Protein 4NAZ (pdb70)

Sequence (130 aa):
HHHLKSIINHIICCFSVRNLLNDSIHFYRRDDILLGKLLLLTGKKTAYFFELAGLWIIALNEEKDIPRRNEIHHFSYTHIAFTIDDDSEFKYWHQRLKDNNNVNILQSIYFTDPDGHKLELHTGTLENRLNYYKEAKPHMTFYK

Radius of gyration: 16.76 Å; Cα contacts (8 Å, |Δi|>4): 212; chains: 1; bounding box: 41×34×51 Å

Foldseek 3Di:
DDDDDDAAEEDEDQDVVQQCCCVCVLQVWAWDDDDPFWTWTQGLNHIYIYGHDNPPDLPDDDQPPDEEEDEDAPVCVVVSVVSCVVVVFAWPVKTWTARPRRNIYMYHHDDPVVVVVVCCVVVVPDDDDD

InterPro domains:
  IPR004360 Glyoxalase/fosfomycin resistance/dioxygenase domain [PF00903] (5-116)
  IPR022858 Metallothiol transferase FosB [MF_01512] (1-138)
  IPR022858 Metallothiol transferase FosB [NF003152] (1-139)
  IPR029068 Glyoxalase/Bleomycin resistance protein/Dihydroxybiphenyl dioxygenase [G3DSA:3.10.180.10] (1-135)
  IPR029068 Glyoxalase/Bleomycin resistance protein/Dihydroxybiphenyl dioxygenase [SSF54593] (1-129)
  IPR037523 Vicinal oxygen chelate (VOC), core domain [PS51819] (4-119)
  IPR051332 Fosfomycin Resistance Enzymes [PTHR36113] (4-119)

Organism: Staphylococcus aureus (strain N315) (NCBI:txid158879)

Nearest PDB structures (foldseek):
  4naz-assembly1_A  TM=1.008E+00  e=2.040E-29  Staphylococcus aureus subsp. aureus N315
  7n7g-assembly1_B  TM=9.510E-01  e=3.788E-19  Enterococcus faecium
  5f6q-assembly1_A  TM=9.337E-01  e=2.738E-19  Bacillus anthracis
  7n7g-assembly1_A  TM=9.486E-01  e=6.187E-18  Enterococcus faecium
  4jd1-assembly1_A  TM=8.876E-01  e=3.550E-19  Bacillus anthracis str. Ames

Solvent-accessible surface area: 9357 Å² total; per-residue (Å²): 234,175,172,199,91,119,103,82,31,64,19,33,0,18,61,15,114,72,0,19,88,5,1,85,58,8,15,107,10,131,48,109,82,77,37,99,99,42,0,69,0,87,15,82,68,19,91,4,6,0,61,18,74,151,121,25,56,166,139,95,153,74,45,39,215,90,107,35,52,27,114,20,99,110,96,73,61,166,105,29,68,87,66,0,125,96,62,136,20,80,53,126,92,25,5,99,0,13,4,62,17,20,19,77,4,10,8,34,34,19,77,133,122,80,87,80,79,120,51,108,151,50,94,81,181,99,99,66,196,160

B-factor: mean 16.98, std 10.65, range [7.13, 119.99]

CATH classification: 3.10.180.10

Structure (mmCIF, N/CA/C/O backbone):
data_4NAZ
#
_entry.id   4NAZ
#
_cell.length_a   62.616
_cell.length_b   62.808
_cell.length_c   45.053
_cell.angle_alpha   90.000
_cell.angle_beta   122.080
_cell.angle_gamma   90.000
#
_symmetry.space_group_name_H-M   'C 1 2 1'
#
loop_
_entity.id
_entity.type
_entity.pdbx_description
1 polymer 'Metallothiol transferase FosB'
2 non-polymer 'SULFATE ION'
3 non-polymer GLYCEROL
4 non-polymer 'ZINC ION'
5 water water
#
loop_
_atom_site.group_PDB
_atom_site.id
_atom_site.type_symbol
_atom_site.label_atom_id
_atom_site.label_alt_id
_atom_site.label_comp_id
_atom_site.label_asym_id
_atom_site.label_entity_id
_atom_site.label_seq_id
_atom_site.pdbx_PDB_ins_code
_atom_site.Cartn_x
_atom_site.Cartn_y
_atom_site.Cartn_z
_atom_site.occupancy
_atom_site.B_iso_or_equiv
_atom_site.auth_seq_id
_atom_site.auth_comp_id
_atom_site.auth_asym_id
_atom_site.auth_atom_id
_atom_site.pdbx_PDB_model_num
ATOM 1 N N A HIS A 1 6 ? 17.269 -1.168 -6.925 0.50 26.83 0 HIS A N 1
ATOM 2 N N B HIS A 1 6 ? 17.504 -1.101 -7.188 0.50 47.43 0 HIS A N 1
ATOM 3 C CA A HIS A 1 6 ? 17.043 -0.153 -5.808 0.50 23.62 0 HIS A CA 1
ATOM 4 C CA B HIS A 1 6 ? 17.148 -0.262 -5.967 0.50 35.71 0 HIS A CA 1
ATOM 5 C C A HIS A 1 6 ? 15.843 0.752 -5.897 0.50 29.56 0 HIS A C 1
ATOM 6 C C B HIS A 1 6 ? 15.969 0.654 -6.070 0.50 33.77 0 HIS A C 1
ATOM 7 O O A HIS A 1 6 ? 15.837 1.956 -5.578 0.50 34.51 0 HIS A O 1
ATOM 8 O O B HIS A 1 6 ? 16.131 1.856 -5.940 0.50 44.86 0 HIS A O 1
ATOM 21 N N . HIS A 1 7 ? 14.789 0.124 -6.163 1.00 19.94 1 HIS A N 1
ATOM 22 C CA . HIS A 1 7 ? 13.580 0.881 -6.221 1.00 15.39 1 HIS A CA 1
ATOM 23 C C . HIS A 1 7 ? 13.044 1.220 -4.870 1.00 15.06 1 HIS A C 1
ATOM 24 O O . HIS A 1 7 ? 13.284 0.508 -3.901 1.00 20.02 1 HIS A O 1
ATOM 31 N N . LEU A 1 8 ? 12.273 2.284 -4.782 1.00 12.83 2 LEU A N 1
ATOM 32 C CA . LEU A 1 8 ? 11.468 2.567 -3.625 1.00 13.30 2 LEU A CA 1
ATOM 33 C C . LEU A 1 8 ? 10.502 1.424 -3.405 1.00 13.61 2 LEU A C 1
ATOM 34 O O . LEU A 1 8 ? 9.891 0.898 -4.338 1.00 16.05 2 LEU A O 1
ATOM 39 N N . LYS A 1 9 ? 10.315 1.024 -2.127 1.00 13.64 3 LYS A N 1
ATOM 40 C CA . LYS A 1 9 ? 9.637 -0.256 -1.863 1.00 14.49 3 LYS A CA 1
ATOM 41 C C . LYS A 1 9 ? 8.102 -0.079 -1.797 1.00 15.42 3 LYS A C 1
ATOM 42 O O . LYS A 1 9 ? 7.345 -0.917 -2.263 1.00 17.71 3 LYS A O 1
ATOM 48 N N . SER A 1 10 ? 7.647 0.966 -1.101 1.00 12.54 4 SER A N 1
ATOM 49 C CA . SER A 1 10 ? 6.214 1.210 -0.822 1.00 13.09 4 SER A CA 1
ATOM 50 C C . SER A 1 10 ? 6.112 2.624 -0.311 1.00 11.11 4 SER A C 1
ATOM 51 O O . SER A 1 10 ? 7.092 3.238 0.096 1.00 11.48 4 SER A O 1
ATOM 54 N N A ILE A 1 11 ? 4.885 3.116 -0.268 0.50 11.53 5 ILE A N 1
ATOM 55 N N B ILE A 1 11 ? 4.884 3.120 -0.260 0.50 12.13 5 ILE A N 1
ATOM 56 C CA A ILE A 1 11 ? 4.613 4.318 0.506 0.50 11.27 5 ILE A CA 1
ATOM 57 C CA B ILE A 1 11 ? 4.647 4.308 0.556 0.50 12.61 5 ILE A CA 1
ATOM 58 C C A ILE A 1 11 ? 4.756 3.976 2.018 0.50 11.17 5 ILE A C 1
ATOM 59 C C B ILE A 1 11 ? 4.925 3.910 2.012 0.50 10.63 5 ILE A C 1
ATOM 60 O O A ILE A 1 11 ? 4.284 2.918 2.461 0.50 16.01 5 ILE A O 1
ATOM 61 O O B ILE A 1 11 ? 4.752 2.758 2.412 0.50 13.15 5 ILE A O 1
ATOM 70 N N . ASN A 1 12 ? 5.420 4.882 2.755 1.00 10.31 6 ASN A N 1
ATOM 71 C CA . ASN A 1 12 ? 5.770 4.664 4.191 1.00 11.37 6 ASN A CA 1
ATOM 72 C C . ASN A 1 12 ? 4.742 5.366 5.058 1.00 10.44 6 ASN A C 1
ATOM 73 O O . ASN A 1 12 ? 4.174 4.752 5.981 1.00 11.52 6 ASN A O 1
ATOM 78 N N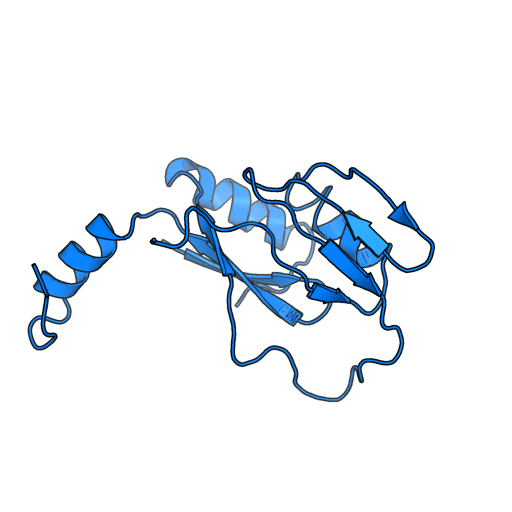 . HIS A 1 13 ? 4.494 6.659 4.852 1.00 10.10 7 HIS A N 1
ATOM 79 C CA . HIS A 1 13 ? 3.491 7.422 5.645 1.00 9.67 7 HIS A CA 1
ATOM 80 C C . HIS A 1 13 ? 3.240 8.713 4.946 1.00 9.37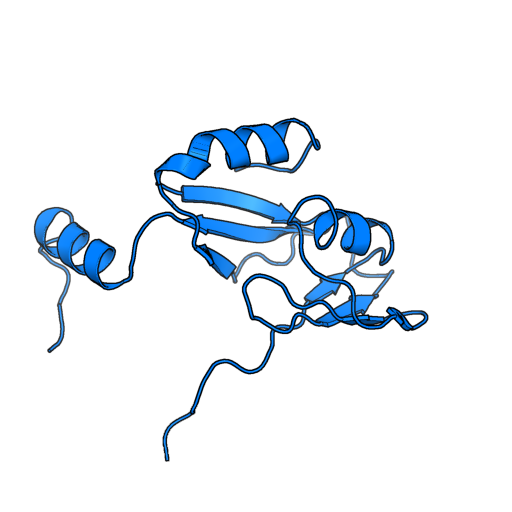 7 HIS A C 1
ATOM 81 O O . HIS A 1 13 ? 3.972 9.131 4.056 1.00 10.54 7 HIS A O 1
ATOM 88 N N A ILE A 1 14 ? 2.187 9.420 5.419 0.50 9.59 8 ILE A N 1
ATOM 89 N N B ILE A 1 14 ? 2.142 9.383 5.335 0.50 9.55 8 ILE A N 1
ATOM 90 C CA A ILE A 1 14 ? 1.808 10.762 4.962 0.50 9.48 8 ILE A CA 1
ATOM 91 C CA B ILE A 1 14 ? 1.940 10.769 4.954 0.50 10.98 8 ILE A CA 1
ATOM 92 C C A ILE A 1 14 ? 1.743 11.623 6.192 0.50 10.30 8 ILE A C 1
ATOM 93 C C B ILE A 1 14 ? 1.809 11.611 6.218 0.50 10.15 8 ILE A C 1
ATOM 94 O O A ILE A 1 14 ? 1.251 11.157 7.225 0.50 13.04 8 ILE A O 1
ATOM 95 O O B ILE A 1 14 ? 1.322 11.147 7.252 0.50 13.19 8 ILE A O 1
ATOM 104 N N . CYS A 1 15 ? 2.211 12.850 6.112 1.00 10.25 9 CYS A N 1
ATOM 105 C CA A CYS A 1 15 ? 2.030 13.783 7.193 0.50 8.87 9 CYS A CA 1
ATOM 106 C CA B CYS A 1 15 ? 2.151 13.884 7.212 0.50 9.99 9 CYS A CA 1
ATOM 107 C C . CYS A 1 15 ? 1.296 15.037 6.789 1.00 8.45 9 CYS A C 1
ATOM 108 O O . CYS A 1 15 ? 1.560 15.593 5.713 1.00 9.95 9 CYS A O 1
ATOM 113 N N . PHE A 1 16 ? 0.367 15.492 7.633 1.00 8.77 10 PHE A N 1
ATOM 114 C CA . PHE A 1 16 ? -0.389 16.692 7.401 1.00 8.18 10 PHE A CA 1
ATOM 115 C C . PHE A 1 16 ? -0.221 17.614 8.581 1.00 8.56 10 PHE A C 1
ATOM 116 O O . PHE A 1 16 ? -0.347 17.199 9.767 1.00 9.44 10 PHE A O 1
ATOM 124 N N . SER A 1 17 ? -0.123 18.934 8.317 1.00 8.54 11 SER A N 1
ATOM 125 C CA . SER A 1 17 ? -0.235 19.951 9.390 1.00 8.13 11 SER A CA 1
ATOM 126 C C . SER A 1 17 ? -1.718 20.295 9.593 1.00 7.65 11 SER A C 1
ATOM 127 O O . SER A 1 17 ? -2.434 20.467 8.608 1.00 9.40 11 SER A O 1
ATOM 130 N N . VAL A 1 18 ? -2.122 20.441 10.828 1.00 7.60 12 VAL A N 1
ATOM 131 C CA . VAL A 1 18 ? -3.538 20.696 11.150 1.00 8.18 12 VAL A CA 1
ATOM 132 C C . VAL A 1 18 ? -3.617 21.763 12.205 1.00 7.61 12 VAL A C 1
ATOM 133 O O . VAL A 1 18 ? -2.734 21.892 13.052 1.00 9.07 12 VAL A O 1
ATOM 137 N N . ARG A 1 19 ? -4.707 22.534 12.233 1.00 7.73 13 ARG A N 1
ATOM 138 C CA . ARG A 1 19 ? -4.828 23.639 13.200 1.00 7.66 13 ARG A CA 1
ATOM 139 C C . ARG A 1 19 ? -5.303 23.177 14.574 1.00 8.02 13 ARG A C 1
ATOM 140 O O . ARG A 1 19 ? -4.987 23.871 15.561 1.00 9.78 13 ARG A O 1
ATOM 148 N N . ASN A 1 20 ? -6.101 22.126 14.657 1.00 8.45 14 ASN A N 1
ATOM 149 C CA . ASN A 1 20 ? -6.736 21.706 15.922 1.00 8.99 14 ASN A CA 1
ATOM 150 C C . ASN A 1 20 ? -6.727 20.215 15.970 1.00 7.95 14 ASN A C 1
ATOM 151 O O . ASN A 1 20 ? -7.466 19.521 15.228 1.00 8.51 14 ASN A O 1
ATOM 156 N N A LEU A 1 21 ? -5.903 19.681 16.850 0.50 8.60 15 LEU A N 1
ATOM 157 N N B LEU A 1 21 ? -5.908 19.633 16.867 0.50 8.95 15 LEU A N 1
ATOM 158 C CA A LEU A 1 21 ? -5.727 18.256 16.885 0.50 8.88 15 LEU A CA 1
ATOM 159 C CA B LEU A 1 21 ? -5.787 18.129 16.898 0.50 8.93 15 LEU A CA 1
ATOM 160 C C A LEU A 1 21 ? -7.064 17.555 17.175 0.50 7.14 15 LEU A C 1
ATOM 161 C C B LEU A 1 21 ? -7.085 17.470 17.253 0.50 7.82 15 LEU A C 1
ATOM 162 O O A LEU A 1 21 ? -7.350 16.549 16.489 0.50 7.21 15 LEU A O 1
ATOM 163 O O B LEU A 1 21 ? -7.366 16.389 16.779 0.50 8.36 15 LEU A O 1
ATOM 172 N N . ASN A 1 22 ? -7.871 18.021 18.152 1.00 7.76 16 ASN A N 1
ATOM 173 C CA . ASN A 1 22 ? -9.101 17.306 18.518 1.00 7.94 16 ASN A CA 1
ATOM 174 C C . ASN A 1 22 ? -10.100 17.257 17.370 1.00 7.32 16 ASN A C 1
ATOM 175 O O . ASN A 1 22 ? -10.774 16.235 17.165 1.00 8.07 16 ASN A O 1
ATOM 180 N N . ASP A 1 23 ? -10.207 18.331 16.570 1.00 7.24 17 ASP A N 1
ATOM 181 C CA . ASP A 1 23 ? -11.097 18.292 15.430 1.00 7.87 17 ASP A CA 1
ATOM 182 C C . ASP A 1 23 ? -10.576 17.274 14.407 1.00 7.72 17 ASP A C 1
ATOM 183 O O . ASP A 1 23 ? -11.359 16.534 13.776 1.00 8.23 17 ASP A O 1
ATOM 188 N N . SER A 1 24 ? -9.256 17.210 14.221 1.00 7.13 18 SER A N 1
ATOM 189 C CA . SER A 1 24 ? -8.705 16.272 13.245 1.00 7.86 18 SER A CA 1
ATOM 190 C C . SER A 1 24 ? -8.791 14.834 13.735 1.00 7.49 18 SER A C 1
ATOM 191 O O . SER A 1 24 ? -9.043 13.939 12.916 1.00 7.92 18 SER A O 1
ATOM 194 N N . ILE A 1 25 ? -8.629 14.556 15.040 1.00 7.73 19 ILE A N 1
ATOM 195 C CA . ILE A 1 25 ? -8.823 13.220 15.531 1.00 8.07 19 ILE A CA 1
ATOM 196 C C . ILE A 1 25 ? -10.268 12.784 15.274 1.00 8.20 19 ILE A C 1
ATOM 197 O O . ILE A 1 25 ? -10.519 11.647 14.829 1.00 9.62 19 ILE A O 1
ATOM 202 N N . HIS A 1 26 ? -11.252 13.632 15.570 1.00 8.85 20 HIS A N 1
ATOM 203 C CA . HIS A 1 26 ? -12.615 13.223 15.250 1.00 9.76 20 HIS A CA 1
ATOM 204 C C . HIS A 1 26 ? -12.787 12.897 13.763 1.00 9.28 20 HIS A C 1
ATOM 205 O O . HIS A 1 26 ? -13.456 11.900 13.447 1.00 10.53 20 HIS A O 1
ATOM 212 N N . PHE A 1 27 ? -12.228 13.701 12.900 1.00 8.48 21 PHE A N 1
ATOM 213 C CA . PHE A 1 27 ? -12.356 13.437 11.457 1.00 9.40 21 PHE A CA 1
ATOM 214 C C . PHE A 1 27 ? -11.727 12.119 11.062 1.00 8.71 21 PHE A C 1
ATOM 215 O O . PHE A 1 27 ? -12.397 11.277 10.412 1.00 9.38 21 PHE A O 1
ATOM 223 N N . TYR A 1 28 ? -10.448 11.895 11.371 1.00 8.59 22 TYR A N 1
ATOM 224 C CA . TYR A 1 28 ? -9.752 10.716 10.883 1.00 9.37 22 TYR A CA 1
ATOM 225 C C . TYR A 1 28 ? -10.146 9.459 11.582 1.00 9.89 22 TYR A C 1
ATOM 226 O O . TYR A 1 28 ? -10.123 8.387 10.957 1.00 10.67 22 TYR A O 1
ATOM 235 N N A ARG A 1 29 ? -10.559 9.574 12.813 0.50 10.35 23 ARG A N 1
ATOM 236 N N B ARG A 1 29 ? -10.412 9.509 12.936 0.50 9.95 23 ARG A N 1
ATOM 237 C CA A ARG A 1 29 ? -10.773 8.376 13.492 0.50 10.59 23 ARG A CA 1
ATOM 238 C CA B ARG A 1 29 ? -10.906 8.359 13.805 0.50 9.19 23 ARG A CA 1
ATOM 239 C C A ARG A 1 29 ? -12.241 7.954 13.597 0.50 8.61 23 ARG A C 1
ATOM 240 C C B ARG A 1 29 ? -12.417 8.203 13.639 0.50 8.99 23 ARG A C 1
ATOM 241 O O A ARG A 1 29 ? -12.573 6.752 13.491 0.50 11.06 23 ARG A O 1
ATOM 242 O O B ARG A 1 29 ? -12.868 7.133 13.210 0.50 12.10 23 ARG A O 1
ATOM 257 N N A ASP A 1 30 ? -13.126 8.909 13.784 0.50 8.35 24 ASP A N 1
ATOM 258 N N B ASP A 1 30 ? -13.178 9.246 13.984 0.50 9.57 24 ASP A N 1
ATOM 259 C CA A ASP A 1 30 ? -14.539 8.550 13.799 0.50 7.85 24 ASP A CA 1
ATOM 260 C CA B ASP A 1 30 ? -14.677 9.035 14.072 0.50 8.95 24 ASP A CA 1
ATOM 261 C C A ASP A 1 30 ? -15.114 8.641 12.415 0.50 7.76 24 ASP A C 1
ATOM 262 C C B ASP A 1 30 ? -15.363 8.979 12.705 0.50 9.53 24 ASP A C 1
ATOM 263 O O A ASP A 1 30 ? -15.707 7.638 11.944 0.50 9.59 24 ASP A O 1
ATOM 264 O O B ASP A 1 30 ? -16.200 8.173 12.475 0.50 12.38 24 ASP A O 1
ATOM 273 N N . ILE A 1 31 ? -14.993 9.819 11.747 1.00 8.39 25 ILE A N 1
ATOM 274 C CA . ILE A 1 31 ? -15.671 9.901 10.476 1.00 8.34 25 ILE A CA 1
ATOM 275 C C . ILE A 1 31 ? -15.076 8.927 9.451 1.00 8.39 25 ILE A C 1
ATOM 276 O O . ILE A 1 31 ? -15.822 8.186 8.797 1.00 9.42 25 ILE A O 1
ATOM 281 N N . LEU A 1 32 ? -13.753 8.909 9.319 1.00 8.22 26 LEU A N 1
ATOM 282 C CA . LEU A 1 32 ? -13.092 8.037 8.341 1.00 8.80 26 LEU A CA 1
ATOM 283 C C . LEU A 1 32 ? -12.757 6.667 8.909 1.00 8.56 26 LEU A C 1
ATOM 284 O O . LEU A 1 32 ? -12.266 5.826 8.130 1.00 9.91 26 LEU A O 1
ATOM 289 N N . LEU A 1 33 ? -13.007 6.423 10.202 1.00 8.87 27 LEU A N 1
ATOM 290 C CA . LEU A 1 33 ? -12.874 5.080 10.793 1.00 9.62 27 LEU A CA 1
ATOM 291 C C . LEU A 1 33 ? -11.460 4.591 10.862 1.00 9.34 27 LEU A C 1
ATOM 292 O O . LEU A 1 33 ? -11.199 3.377 10.911 1.00 12.05 27 LEU A O 1
ATOM 297 N N . GLY A 1 34 ? -10.479 5.505 10.938 1.00 9.07 28 GLY A N 1
ATOM 298 C CA . GLY A 1 34 ? -9.102 5.138 11.164 1.00 9.79 28 GLY A CA 1
ATOM 299 C C . GLY A 1 34 ? -8.861 4.728 12.649 1.00 9.48 28 GLY A C 1
ATOM 300 O O . GLY A 1 34 ? -9.720 4.883 13.504 1.00 13.14 28 GLY A O 1
ATOM 301 N N . LYS A 1 35 ? -7.671 4.263 12.911 1.00 11.19 29 LYS A N 1
ATOM 302 C CA . LYS A 1 35 ? -7.291 3.810 14.285 1.00 14.49 29 LYS A CA 1
ATOM 303 C C . LYS A 1 35 ? -6.276 4.822 14.841 1.00 11.95 29 LYS A C 1
ATOM 304 O O . LYS A 1 35 ? -5.204 4.988 14.263 1.00 12.02 29 LYS A O 1
ATOM 310 N N . LEU A 1 36 ? -6.605 5.452 15.991 1.00 12.09 30 LEU A N 1
ATOM 311 C CA . LEU A 1 36 ? -5.664 6.304 16.708 1.00 10.65 30 LEU A CA 1
ATOM 312 C C . LEU A 1 36 ? -4.630 5.450 17.408 1.00 10.35 30 LEU A C 1
ATOM 313 O O . LEU A 1 36 ? -4.952 4.569 18.184 1.00 12.28 30 LEU A O 1
ATOM 318 N N . LEU A 1 37 ? -3.329 5.713 17.139 1.00 10.23 31 LEU A N 1
ATOM 319 C CA . LEU A 1 37 ? -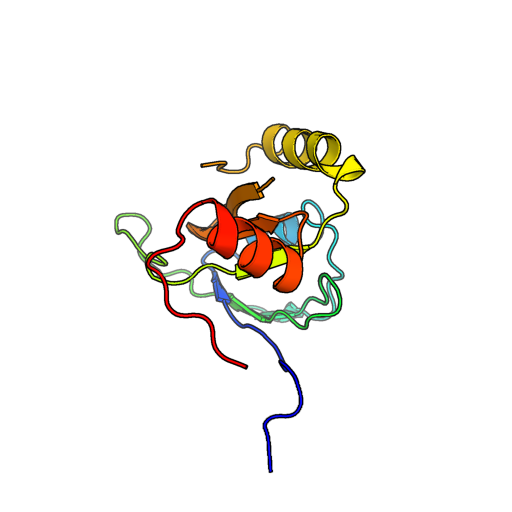2.235 4.961 17.734 1.00 10.30 31 LEU A CA 1
ATOM 320 C C . LEU A 1 37 ? -1.418 5.718 18.742 1.00 9.50 31 LEU A C 1
ATOM 321 O O . LEU A 1 37 ? -0.822 5.069 19.623 1.00 11.54 31 LEU A O 1
ATOM 326 N N A LEU A 1 38 ? -1.308 7.029 18.641 0.50 9.98 32 LEU A N 1
ATOM 327 N N B LEU A 1 38 ? -1.318 7.032 18.652 0.50 10.00 32 LEU A N 1
ATOM 328 C CA A LEU A 1 38 ? -0.477 7.806 19.534 0.50 9.81 32 LEU A CA 1
ATOM 329 C CA B LEU A 1 38 ? -0.432 7.822 19.472 0.50 10.12 32 LEU A CA 1
ATOM 330 C C A LEU A 1 38 ? -0.963 9.223 19.517 0.50 9.13 32 LEU A C 1
ATOM 331 C C B LEU A 1 38 ? -0.963 9.227 19.502 0.50 9.09 32 LEU A C 1
ATOM 332 O O A LEU A 1 38 ? -1.398 9.736 18.475 0.50 9.81 32 LEU A O 1
ATOM 333 O O B LEU A 1 38 ? -1.421 9.738 18.457 0.50 9.83 32 LEU A O 1
ATOM 342 N N . THR A 1 39 ? -0.810 9.886 20.663 1.00 9.27 33 THR A N 1
ATOM 343 C CA . THR A 1 39 ? -0.951 11.335 20.737 1.00 10.09 33 THR A CA 1
ATOM 344 C C . THR A 1 39 ? 0.172 11.920 21.568 1.00 10.83 33 THR A C 1
ATOM 345 O O . THR A 1 39 ? 0.684 11.282 22.511 1.00 11.93 33 THR A O 1
ATOM 349 N N . GLY A 1 40 ? 0.506 13.145 21.247 1.00 12.29 34 GLY A N 1
ATOM 350 C CA . GLY A 1 40 ? 1.264 14.044 22.095 1.00 14.25 34 GLY A CA 1
ATOM 351 C C . GLY A 1 40 ? 0.439 15.325 22.131 1.00 14.96 34 GLY A C 1
ATOM 352 O O . GLY A 1 40 ? -0.634 15.488 21.482 1.00 16.17 34 GLY A O 1
ATOM 353 N N . LYS A 1 41 ? 1.027 16.332 22.745 1.00 17.47 35 LYS A N 1
ATOM 354 C CA . LYS A 1 41 ? 0.421 17.654 22.784 1.00 20.67 35 LYS A CA 1
ATOM 355 C C . LYS A 1 41 ? 0.161 18.199 21.377 1.00 17.37 35 LYS A C 1
ATOM 356 O O . LYS A 1 41 ? -0.855 18.919 21.169 1.00 21.65 35 LYS A O 1
ATOM 358 N N . LYS A 1 42 ? 1.073 17.887 20.432 1.00 15.91 36 LYS A N 1
ATOM 359 C CA . LYS A 1 42 ? 0.970 18.513 19.082 1.00 15.36 36 LYS A CA 1
ATOM 360 C C . LYS A 1 42 ? 1.071 17.463 18.023 1.00 12.09 36 LYS A C 1
ATOM 361 O O . LYS A 1 42 ? 1.343 17.798 16.839 1.00 14.08 36 LYS A O 1
ATOM 367 N N . THR A 1 43 ? 0.827 16.201 18.328 1.00 11.21 37 THR A N 1
ATOM 368 C CA . THR A 1 43 ? 0.975 15.140 17.340 1.00 10.72 37 THR A CA 1
ATOM 369 C C . THR A 1 43 ? -0.101 14.111 17.502 1.00 10.23 37 THR A C 1
ATOM 370 O O . THR A 1 43 ? -0.519 13.796 18.654 1.00 10.83 37 THR A O 1
ATOM 374 N N . ALA A 1 44 ? -0.544 13.492 16.399 1.00 8.98 38 ALA A N 1
ATOM 375 C CA . ALA A 1 44 ? -1.355 12.276 16.503 1.00 9.49 38 ALA A CA 1
ATOM 376 C C . ALA A 1 44 ? -0.960 11.375 15.347 1.00 9.01 38 ALA A C 1
ATOM 377 O O . ALA A 1 44 ? -0.714 11.854 14.219 1.00 10.11 38 ALA A O 1
ATOM 379 N N . TYR A 1 45 ? -0.880 10.072 15.583 1.00 8.92 39 TYR A N 1
ATOM 380 C CA . TYR A 1 45 ? -0.662 9.047 14.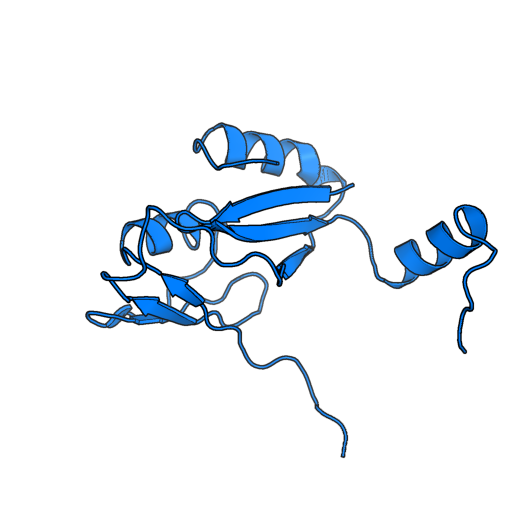523 1.00 8.62 39 TYR A CA 1
ATOM 381 C C . TYR A 1 45 ? -1.877 8.193 14.392 1.00 8.95 39 TYR A C 1
ATOM 382 O O . TYR A 1 45 ? -2.455 7.784 15.441 1.00 10.71 39 TYR A O 1
ATOM 391 N N A PHE A 1 46 ? -2.270 7.894 13.176 0.50 8.21 40 PHE A N 1
ATOM 392 N N B PHE A 1 46 ? -2.170 7.846 13.141 0.50 9.21 40 PHE A N 1
ATOM 393 C CA A PHE A 1 46 ? -3.327 6.961 12.888 0.50 8.75 40 PHE A CA 1
ATOM 394 C CA B PHE A 1 46 ? -3.257 6.962 12.761 0.50 9.30 40 PHE A CA 1
ATOM 395 C C A PHE A 1 46 ? -2.745 5.876 11.944 0.50 8.01 40 PHE A C 1
ATOM 396 C C B PHE A 1 46 ? -2.823 5.882 11.820 0.50 10.80 40 PHE A C 1
ATOM 397 O O A PHE A 1 46 ? -1.692 6.092 11.265 0.50 8.23 40 PHE A O 1
ATOM 398 O O B PHE A 1 46 ? -2.005 6.117 10.975 0.50 10.91 40 PHE A O 1
ATOM 413 N N . GLU A 1 47 ? -3.517 4.765 11.868 1.00 10.27 41 GLU A N 1
ATOM 414 C CA . GLU A 1 47 ? -3.474 3.845 10.743 1.00 11.66 41 GLU A CA 1
ATOM 415 C C . GLU A 1 47 ? -4.814 3.951 10.071 1.00 10.55 41 GLU A C 1
ATOM 416 O O . GLU A 1 47 ? -5.835 3.727 10.7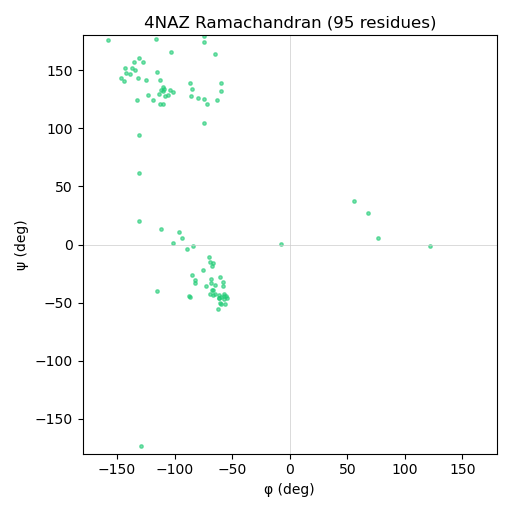10 1.00 13.37 41 GLU A O 1
ATOM 422 N N . LEU A 1 48 ? -4.821 4.334 8.778 1.00 10.45 42 LEU A N 1
ATOM 423 C CA . LEU A 1 48 ? -6.087 4.493 8.031 1.00 10.79 42 LEU A CA 1
ATOM 424 C C . LEU A 1 48 ? -5.868 3.785 6.730 1.00 10.19 42 LEU A C 1
ATOM 425 O O . LEU A 1 48 ? -4.936 4.085 6.018 1.00 10.85 42 LEU A O 1
ATOM 430 N N . ALA A 1 49 ? -6.738 2.817 6.391 1.00 12.29 43 ALA A N 1
ATOM 431 C CA . ALA A 1 49 ? -6.641 2.105 5.077 1.00 13.99 43 ALA A CA 1
ATOM 432 C C . ALA A 1 49 ? -5.255 1.494 4.938 1.00 12.86 43 ALA A C 1
ATOM 433 O O . ALA A 1 49 ? -4.760 1.435 3.809 1.00 15.72 43 ALA A O 1
ATOM 435 N N . GLY A 1 50 ? -4.680 0.984 6.035 1.00 13.22 44 GLY A N 1
ATOM 436 C CA . GLY A 1 50 ? -3.368 0.353 5.996 1.00 15.72 44 GLY A CA 1
ATOM 437 C C . GLY A 1 50 ? -2.209 1.334 5.906 1.00 15.14 44 GLY A C 1
ATOM 438 O O . GLY A 1 50 ? -1.075 0.856 5.794 1.00 20.54 44 GLY A O 1
ATOM 439 N N . LEU A 1 51 ? -2.451 2.633 5.981 1.00 12.03 45 LEU A N 1
ATOM 440 C CA . LEU A 1 51 ? -1.464 3.677 5.818 1.00 12.03 45 LEU A CA 1
ATOM 441 C C . LEU A 1 51 ? -1.223 4.411 7.152 1.00 10.67 45 LEU A C 1
ATOM 442 O O . LEU A 1 51 ? -2.196 4.866 7.793 1.00 11.19 45 LEU A O 1
ATOM 447 N N . TRP A 1 52 ? 0.027 4.613 7.526 1.00 10.14 46 TRP A N 1
ATOM 448 C CA . TRP A 1 52 ? 0.394 5.485 8.627 1.00 9.03 46 TRP A CA 1
ATOM 449 C C . TRP A 1 52 ? 0.179 6.958 8.212 1.00 8.39 46 TRP A C 1
ATOM 450 O O . TRP A 1 52 ? 0.771 7.446 7.249 1.00 9.72 46 TRP A O 1
ATOM 461 N N . ILE A 1 53 ? -0.674 7.638 8.963 1.00 8.90 47 ILE A N 1
ATOM 462 C CA A ILE A 1 53 ? -0.853 9.073 8.801 0.50 9.34 47 ILE A CA 1
ATOM 463 C CA B ILE A 1 53 ? -0.968 9.058 8.844 0.50 9.19 47 ILE A CA 1
ATOM 464 C C . ILE A 1 53 ? -0.434 9.772 10.078 1.00 8.47 47 ILE A C 1
ATOM 465 O O . ILE A 1 53 ? -0.817 9.412 11.210 1.00 10.30 47 ILE A O 1
ATOM 474 N N . ALA A 1 54 ? 0.409 10.785 9.918 1.00 8.83 48 ALA A N 1
ATOM 475 C CA . ALA A 1 54 ? 0.892 11.596 11.009 1.00 9.27 48 ALA A CA 1
ATOM 476 C C . ALA A 1 54 ? 0.257 12.973 10.917 1.00 9.53 48 ALA A C 1
ATOM 477 O O . ALA A 1 54 ? 0.288 13.590 9.816 1.00 12.61 48 ALA A O 1
ATOM 479 N N . LEU A 1 55 ? -0.237 13.511 11.994 1.00 8.69 49 LEU A N 1
ATOM 480 C CA . LEU A 1 55 ? -0.739 14.864 12.076 1.00 9.38 49 LEU A CA 1
ATOM 481 C C . LEU A 1 55 ? 0.130 15.697 12.974 1.00 10.05 49 LEU A C 1
ATOM 482 O O . LEU A 1 55 ? 0.467 15.225 14.104 1.00 11.94 49 LEU A O 1
ATOM 487 N N . ASN A 1 56 ? 0.571 16.863 12.522 1.00 9.73 50 ASN A N 1
ATOM 488 C CA . ASN A 1 56 ? 1.301 17.810 13.312 1.00 9.99 50 ASN A CA 1
ATOM 489 C C . ASN A 1 56 ? 0.510 19.037 13.532 1.00 9.50 50 ASN A C 1
ATOM 490 O O . ASN A 1 56 ? 0.082 19.710 12.565 1.00 9.53 50 ASN A O 1
ATOM 495 N N . GLU A 1 57 ? 0.233 19.408 14.776 1.00 9.92 51 GLU A N 1
ATOM 496 C CA . GLU A 1 57 ? -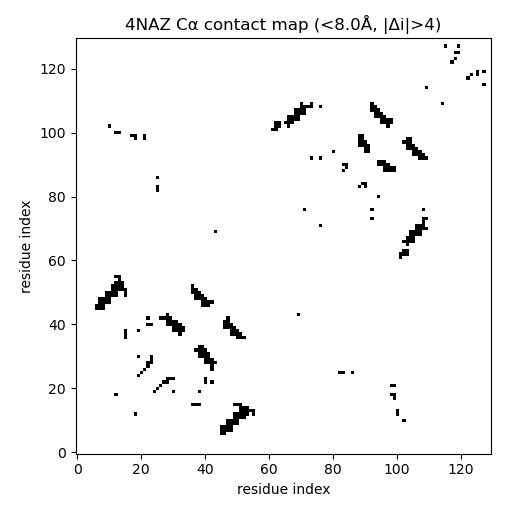0.615 20.580 15.057 1.00 9.59 51 GLU A CA 1
ATOM 497 C C . GLU A 1 57 ? 0.199 21.840 14.913 1.00 9.57 51 GLU A C 1
ATOM 498 O O . GLU A 1 57 ? 1.239 21.999 15.551 1.00 12.17 51 GLU A O 1
ATOM 504 N N . GLU A 1 58 ? -0.285 22.745 14.102 1.00 9.89 52 GLU A N 1
ATOM 505 C CA . GLU A 1 58 ? 0.266 24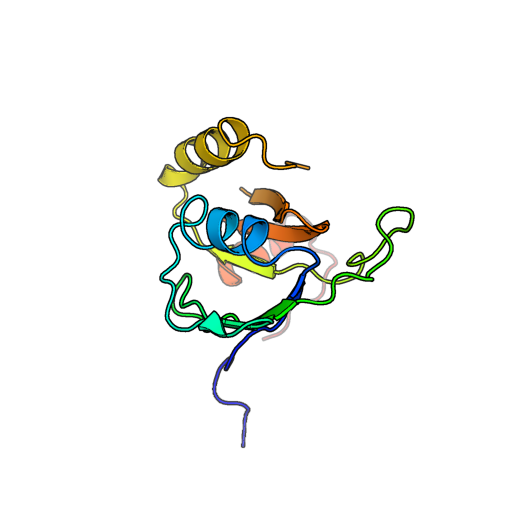.084 13.879 1.00 10.45 52 GLU A CA 1
ATOM 506 C C . GLU A 1 58 ? -0.906 25.031 14.007 1.00 9.84 52 GLU A C 1
ATOM 507 O O . GLU A 1 58 ? -1.680 25.286 13.076 1.00 10.78 52 GLU A O 1
ATOM 513 N N . LYS A 1 59 ? -1.102 25.579 15.206 1.00 11.96 53 LYS A N 1
ATOM 514 C CA . LYS A 1 59 ? -2.294 26.359 15.503 1.00 12.95 53 LYS A CA 1
ATOM 515 C C . LYS A 1 59 ? -2.355 27.671 14.722 1.00 13.27 53 LYS A C 1
ATOM 516 O O . LYS A 1 59 ? -3.432 28.258 14.662 1.00 15.85 53 LYS A O 1
ATOM 522 N N . ASP A 1 60 ? -1.217 28.123 14.193 1.00 12.19 54 ASP A N 1
ATOM 523 C CA . ASP A 1 60 ? -1.093 29.413 13.506 1.00 13.83 54 ASP A CA 1
ATOM 524 C C . ASP A 1 60 ? -1.205 29.302 12.011 1.00 13.37 54 ASP A C 1
ATOM 525 O O . ASP A 1 60 ? -1.066 30.375 11.367 1.00 17.09 54 ASP A O 1
ATOM 530 N N . ILE A 1 61 ? -1.595 28.205 11.399 1.00 11.90 55 ILE A N 1
ATOM 531 C CA . ILE A 1 61 ? -1.799 28.225 9.906 1.00 12.37 55 ILE A CA 1
ATOM 532 C C . ILE A 1 61 ? -2.931 29.213 9.642 1.00 12.32 55 ILE A C 1
ATOM 533 O O . ILE A 1 61 ? -4.023 29.059 10.165 1.00 12.07 55 ILE A O 1
ATOM 538 N N . PRO A 1 62 ? -2.753 30.259 8.792 1.00 13.47 56 PRO A N 1
ATOM 539 C CA . PRO A 1 62 ? -3.814 31.270 8.679 1.00 15.61 56 PRO A CA 1
ATOM 540 C C . PRO A 1 62 ? -5.122 30.627 8.180 1.00 13.80 56 PRO A C 1
ATOM 541 O O . PRO A 1 62 ? -5.100 29.897 7.188 1.00 14.00 56 PRO A O 1
ATOM 545 N N A ARG A 1 63 ? -6.270 31.014 8.788 0.50 16.02 57 ARG A N 1
ATOM 546 N N B ARG A 1 63 ? -6.257 31.039 8.783 0.50 16.24 57 ARG A N 1
ATOM 547 C CA A ARG A 1 63 ? -7.597 30.508 8.325 0.50 16.49 57 ARG A CA 1
ATOM 548 C CA B ARG A 1 63 ? -7.589 30.542 8.350 0.50 16.81 57 ARG A CA 1
ATOM 549 C C A ARG A 1 63 ? -8.169 31.379 7.203 0.50 15.68 57 ARG A C 1
ATOM 550 C C B ARG A 1 63 ? -8.164 31.393 7.224 0.50 15.89 57 ARG A C 1
ATOM 551 O O A ARG A 1 63 ? -9.143 30.988 6.604 0.50 17.62 57 ARG A O 1
ATOM 552 O O B ARG A 1 63 ? -9.131 31.003 6.635 0.50 17.69 57 ARG A O 1
ATOM 567 N N . ASN A 1 64 ? -7.575 32.566 6.980 1.00 14.89 58 ASN A N 1
ATOM 568 C CA . ASN A 1 64 ? -8.110 33.558 6.001 1.00 14.93 58 ASN A CA 1
ATOM 569 C C . ASN A 1 64 ? -7.365 33.566 4.641 1.00 13.41 58 ASN A C 1
ATOM 570 O O . ASN A 1 64 ? -7.522 34.526 3.851 1.00 14.43 58 ASN A O 1
ATOM 575 N N . GLU A 1 65 ? -6.657 32.466 4.348 1.00 13.37 59 GLU A N 1
ATOM 576 C CA . GLU A 1 65 ? -5.879 32.302 3.122 1.00 13.30 59 GLU A CA 1
ATOM 577 C C . GLU A 1 65 ? -6.160 30.892 2.586 1.00 11.08 59 GLU A C 1
ATOM 578 O O . GLU A 1 65 ? -6.507 29.998 3.368 1.00 11.94 59 GLU A O 1
ATOM 584 N N . ILE A 1 66 ? -5.931 30.749 1.282 1.00 11.26 60 ILE A N 1
ATOM 585 C CA . ILE A 1 66 ? -6.055 29.462 0.671 1.00 11.84 60 ILE A CA 1
ATOM 586 C C . ILE A 1 66 ? -4.770 28.676 0.817 1.00 10.51 60 ILE A C 1
ATOM 587 O O . ILE A 1 66 ? -3.679 29.200 0.559 1.00 13.95 60 ILE A O 1
ATOM 592 N N A HIS A 1 67 ? -4.857 27.472 1.337 0.50 9.24 61 HIS A N 1
ATOM 593 N N B HIS A 1 67 ? -4.877 27.427 1.184 0.50 10.13 61 HIS A N 1
ATOM 594 C CA A HIS A 1 67 ? -3.742 26.543 1.409 0.50 8.32 61 HIS A CA 1
ATOM 595 C CA B HIS A 1 67 ? -3.735 26.548 1.295 0.50 10.59 61 HIS A CA 1
ATOM 596 C C A HIS A 1 67 ? -4.163 25.154 0.957 0.50 7.89 61 HIS A C 1
ATOM 597 C C B HIS A 1 67 ? -4.162 25.204 0.747 0.50 10.69 61 HIS A C 1
ATOM 598 O O A HIS A 1 67 ? -5.355 24.885 0.688 0.50 7.31 61 HIS A O 1
ATOM 599 O O B HIS A 1 67 ? -5.348 24.998 0.362 0.50 13.76 61 HIS A O 1
ATOM 612 N N . PHE A 1 68 ? -3.203 24.257 0.733 1.00 8.92 62 PHE A N 1
ATOM 613 C CA . PHE A 1 68 ? -3.467 22.887 0.433 1.00 9.49 62 PHE A CA 1
ATOM 614 C C . PHE A 1 68 ? -3.966 22.704 -1.000 1.00 9.60 62 PHE A C 1
ATOM 615 O O . PHE A 1 68 ? -4.567 21.682 -1.328 1.00 11.18 62 PHE A O 1
ATOM 623 N N . SER A 1 69 ? -3.724 23.649 -1.910 1.00 10.10 63 SER A N 1
ATOM 624 C CA . SER A 1 69 ? -4.328 23.606 -3.229 1.00 10.79 63 SER A CA 1
ATOM 625 C C . SER A 1 69 ? -3.741 22.603 -4.194 1.00 10.27 63 SER A C 1
ATOM 626 O O . SER A 1 69 ? -4.421 22.236 -5.175 1.00 11.88 63 SER A O 1
ATOM 629 N N . TYR A 1 70 ? -2.522 22.176 -3.989 1.00 8.53 64 TYR A N 1
ATOM 630 C CA . TYR A 1 70 ? -1.747 21.542 -5.043 1.00 9.14 64 TYR A CA 1
ATOM 631 C C . TYR A 1 70 ? -1.466 20.069 -4.831 1.00 8.46 64 TYR A C 1
ATOM 632 O O . TYR A 1 70 ? -0.606 19.489 -5.518 1.00 9.22 64 TYR A O 1
ATOM 641 N N . THR A 1 71 ? -2.155 19.449 -3.878 1.00 9.26 65 THR A N 1
ATOM 642 C CA . THR A 1 71 ? -2.034 18.036 -3.602 1.00 9.31 65 THR A CA 1
ATOM 643 C C . THR A 1 71 ? -3.402 17.460 -3.335 1.00 8.61 65 THR A C 1
ATOM 644 O O . THR A 1 71 ? -4.240 18.170 -2.705 1.00 9.28 65 THR A O 1
ATOM 648 N N . HIS A 1 72 ? -3.663 16.221 -3.706 1.00 8.86 66 HIS A N 1
ATOM 649 C CA . HIS A 1 72 ? -4.836 15.509 -3.148 1.00 9.59 66 HIS A CA 1
ATOM 650 C C . HIS A 1 72 ? -4.475 14.077 -2.948 1.00 9.23 66 HIS A C 1
ATOM 651 O O . HIS A 1 72 ? -3.648 13.523 -3.670 1.00 11.04 66 HIS A O 1
ATOM 658 N N . ILE A 1 73 ? -5.119 13.432 -1.982 1.00 9.79 67 ILE A N 1
ATOM 659 C CA . ILE A 1 73 ? -4.866 12.034 -1.646 1.00 9.95 67 ILE A CA 1
ATOM 660 C C . ILE A 1 73 ? -6.213 11.291 -1.782 1.00 8.53 67 ILE A C 1
ATOM 661 O O . ILE A 1 73 ? -7.206 11.709 -1.164 1.00 10.10 67 ILE A O 1
ATOM 666 N N . ALA A 1 74 ? -6.181 10.205 -2.532 1.00 9.32 68 ALA A N 1
ATOM 667 C CA . ALA A 1 74 ? -7.407 9.388 -2.739 1.00 8.64 68 ALA A CA 1
ATOM 668 C C . ALA A 1 74 ? -7.262 8.051 -2.082 1.00 8.98 68 ALA A C 1
ATOM 669 O O . ALA A 1 74 ? -6.198 7.420 -2.111 1.00 9.96 68 ALA A O 1
ATOM 671 N N . PHE A 1 75 ? -8.371 7.574 -1.490 1.00 9.08 69 PHE A N 1
ATOM 672 C CA . PHE A 1 75 ? -8.490 6.266 -0.862 1.00 9.19 69 PHE A CA 1
ATOM 673 C C . PHE A 1 75 ? -9.499 5.446 -1.623 1.00 9.49 69 PHE A C 1
ATOM 674 O O . PHE A 1 75 ? -10.480 5.961 -2.159 1.00 10.46 69 PHE A O 1
ATOM 682 N N . THR A 1 76 ? -9.279 4.126 -1.638 1.00 9.97 70 THR A N 1
ATOM 683 C CA . THR A 1 76 ? -10.163 3.192 -2.319 1.00 10.62 70 THR A CA 1
ATOM 684 C C . THR A 1 76 ? -11.356 2.766 -1.445 1.00 10.50 70 THR A C 1
ATOM 685 O O . THR A 1 76 ? -11.170 2.422 -0.276 1.00 11.19 70 THR A O 1
ATOM 689 N N . ILE A 1 77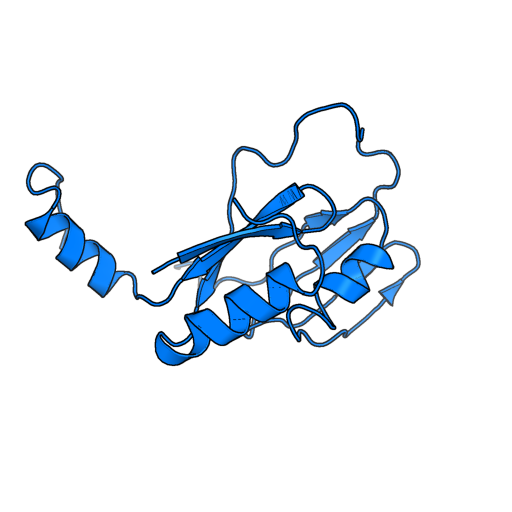 ? -12.537 2.803 -2.061 1.00 10.73 71 ILE A N 1
ATOM 690 C CA . ILE A 1 77 ? -13.732 2.169 -1.474 1.00 11.74 71 ILE A CA 1
ATOM 691 C C . ILE A 1 77 ? -14.321 1.250 -2.506 1.00 12.20 71 ILE A C 1
ATOM 692 O O . ILE A 1 77 ? -14.079 1.416 -3.723 1.00 13.31 71 ILE A O 1
ATOM 697 N N A ASP A 1 78 ? -15.109 0.288 -2.083 0.50 13.66 72 ASP A N 1
ATOM 698 N N B ASP A 1 78 ? -15.105 0.282 -2.080 0.50 13.65 72 ASP A N 1
ATOM 699 C CA A ASP A 1 78 ? -15.857 -0.541 -3.018 0.50 15.76 72 ASP A CA 1
ATOM 700 C CA B ASP A 1 78 ? -15.854 -0.505 -3.052 0.50 15.65 72 ASP A CA 1
ATOM 701 C C A ASP A 1 78 ? -16.933 0.292 -3.684 0.50 14.69 72 ASP A C 1
ATOM 702 C C B ASP A 1 78 ? -16.925 0.323 -3.696 0.50 14.48 72 ASP A C 1
ATOM 703 O O A ASP A 1 78 ? -17.546 1.162 -3.049 0.50 14.33 72 ASP A O 1
ATOM 704 O O B ASP A 1 78 ? -17.556 1.169 -3.051 0.50 14.33 72 ASP A O 1
ATOM 713 N N . ASP A 1 79 ? -17.245 -0.006 -4.933 1.00 14.32 73 ASP A N 1
ATOM 714 C CA . ASP A 1 79 ? -18.309 0.671 -5.605 1.00 15.27 73 ASP A CA 1
ATOM 715 C C . ASP A 1 79 ? -19.599 0.663 -4.814 1.00 14.85 73 ASP A C 1
ATOM 716 O O . ASP A 1 79 ? -20.332 1.676 -4.768 1.00 14.95 73 ASP A O 1
ATOM 721 N N . SER A 1 80 ? -19.935 -0.465 -4.219 1.00 13.93 74 SER A N 1
ATOM 722 C CA . SER A 1 80 ? -21.238 -0.597 -3.533 1.00 13.82 74 SER A CA 1
ATOM 723 C C . SER A 1 80 ? -21.317 0.292 -2.324 1.00 14.15 74 SER A C 1
ATOM 724 O O . SER A 1 80 ? -22.411 0.480 -1.785 1.00 15.14 74 SER A O 1
ATOM 727 N N . GLU A 1 81 ? -20.165 0.802 -1.837 1.00 13.10 75 GLU A N 1
ATOM 728 C CA . GLU A 1 81 ? -20.139 1.642 -0.576 1.00 12.67 75 GLU A CA 1
ATOM 729 C C . GLU A 1 81 ? -20.224 3.130 -0.864 1.00 12.01 75 GLU A C 1
ATOM 730 O O . GLU A 1 81 ? -20.114 3.938 0.056 1.00 12.26 75 GLU A O 1
ATOM 736 N N . PHE A 1 82 ? -20.420 3.511 -2.128 1.00 11.82 76 PHE A N 1
ATOM 737 C CA . PHE A 1 82 ? -20.435 4.915 -2.494 1.00 13.49 76 PHE A CA 1
ATOM 738 C C . PHE A 1 82 ? -21.489 5.688 -1.787 1.00 11.86 76 PHE A C 1
ATOM 739 O O . PHE A 1 82 ? -21.215 6.723 -1.205 1.00 12.08 76 PHE A O 1
ATOM 747 N N . LYS A 1 83 ? -22.755 5.204 -1.821 1.00 12.74 77 LYS A N 1
ATOM 748 C CA . LYS A 1 83 ? -23.816 5.987 -1.167 1.00 13.21 77 LYS A CA 1
ATOM 749 C C . LYS A 1 83 ? -23.656 5.989 0.354 1.00 12.99 77 LYS A C 1
ATOM 750 O O . LYS A 1 83 ? -23.930 7.027 0.968 1.00 13.27 77 LYS A O 1
ATOM 756 N N . TYR A 1 84 ? -23.170 4.928 0.946 1.00 12.09 78 TYR A N 1
ATOM 757 C CA . TYR A 1 84 ? -22.878 4.889 2.375 1.00 12.06 78 TYR A CA 1
ATOM 758 C C . TYR A 1 84 ? -21.908 6.022 2.734 1.00 10.65 78 TYR A C 1
ATOM 759 O O . TYR A 1 84 ? -22.152 6.782 3.685 1.00 11.22 78 TYR A O 1
ATOM 768 N N . TRP A 1 85 ? -20.798 6.127 1.993 1.00 9.86 79 TRP A N 1
ATOM 769 C CA . TRP A 1 85 ? -19.803 7.135 2.311 1.00 9.74 79 TRP A CA 1
ATOM 770 C C . TRP A 1 85 ? -20.304 8.527 2.024 1.00 9.81 79 TRP A C 1
ATOM 771 O O . TRP A 1 85 ? -20.020 9.483 2.790 1.00 9.98 79 TRP A O 1
ATOM 782 N N . HIS A 1 86 ? -20.999 8.731 0.880 1.00 10.16 80 HIS A N 1
ATOM 783 C CA . HIS A 1 86 ? -21.531 10.078 0.629 1.00 10.63 80 HIS A CA 1
ATOM 784 C C . HIS A 1 86 ? -22.434 10.548 1.753 1.00 10.98 80 HIS A C 1
ATOM 785 O O . HIS A 1 86 ? -22.306 11.661 2.222 1.00 11.82 80 HIS A O 1
ATOM 792 N N . GLN A 1 87 ? -23.330 9.641 2.206 1.00 11.35 81 GLN A N 1
ATOM 793 C CA . GLN A 1 87 ? -24.234 9.987 3.261 1.00 12.15 81 GLN A CA 1
ATOM 794 C C . GLN A 1 87 ? -23.519 10.205 4.564 1.00 11.32 81 GLN A C 1
ATOM 795 O O . GLN A 1 87 ? -23.850 11.153 5.301 1.00 11.41 81 GLN A O 1
ATOM 801 N N . ARG A 1 88 ? -22.503 9.390 4.871 1.00 10.54 82 ARG A N 1
ATOM 802 C CA . ARG A 1 88 ? -21.759 9.544 6.099 1.00 10.30 82 ARG A CA 1
ATOM 803 C C . ARG A 1 88 ? -21.077 10.907 6.151 1.00 10.08 82 ARG A C 1
ATOM 804 O O . ARG A 1 88 ? -21.083 11.611 7.178 1.00 10.42 82 ARG A O 1
ATOM 812 N N . LEU A 1 89 ? -20.431 11.299 5.051 1.00 9.51 83 LEU A N 1
ATOM 813 C CA . LEU A 1 89 ? -19.734 12.587 5.045 1.00 9.73 83 LEU A CA 1
ATOM 814 C C . LEU A 1 89 ? -20.749 13.722 5.139 1.00 9.48 83 LEU A C 1
ATOM 815 O O . LEU A 1 89 ? -20.557 14.669 5.903 1.00 10.27 83 LEU A O 1
ATOM 820 N N . LYS A 1 90 ? -21.858 13.641 4.384 1.00 10.71 84 LYS A N 1
ATOM 821 C CA . LYS A 1 90 ? -22.894 14.712 4.428 1.00 11.45 84 LYS A CA 1
ATOM 822 C C . LYS A 1 90 ? -23.462 14.825 5.831 1.00 11.52 84 LYS A C 1
ATOM 823 O O . LYS A 1 90 ? -23.646 15.943 6.380 1.00 12.88 84 LYS A O 1
ATOM 829 N N . ASP A 1 91 ? -23.752 13.687 6.476 1.00 11.79 85 ASP A N 1
ATOM 830 C CA . ASP A 1 91 ? -24.347 13.698 7.831 1.00 12.09 85 ASP A CA 1
ATOM 831 C C . ASP A 1 91 ? -23.406 14.178 8.916 1.00 11.63 85 ASP A C 1
ATOM 832 O O . ASP A 1 91 ? -23.849 14.500 10.020 1.00 13.69 85 ASP A O 1
ATOM 837 N N . ASN A 1 92 ? -22.122 14.239 8.637 1.00 10.45 86 ASN A N 1
ATOM 838 C CA . ASN A 1 92 ? -21.120 14.783 9.527 1.00 10.32 86 ASN A CA 1
ATOM 839 C C . ASN A 1 92 ? -20.647 16.164 9.085 1.00 10.96 86 ASN A C 1
ATOM 840 O O . ASN A 1 92 ? -19.648 16.656 9.618 1.00 12.16 86 ASN A O 1
ATOM 845 N N A ASN A 1 93 ? -21.424 16.841 8.191 0.50 11.67 87 ASN A N 1
ATOM 846 N N B ASN A 1 93 ? -21.409 16.857 8.241 0.50 10.65 87 ASN A N 1
ATOM 847 C CA A ASN A 1 93 ? -21.185 18.218 7.716 0.50 14.04 87 ASN A CA 1
ATOM 848 C CA B ASN A 1 93 ? -21.115 18.217 7.947 0.50 11.19 87 ASN A CA 1
ATOM 849 C C A ASN A 1 93 ? -19.806 18.418 7.099 0.50 12.81 87 ASN A C 1
ATOM 850 C C B ASN A 1 93 ? -19.699 18.350 7.335 0.50 9.81 87 ASN A C 1
ATOM 851 O O A ASN A 1 93 ? -19.251 19.487 7.108 0.50 16.17 87 ASN A O 1
ATOM 852 O O B ASN A 1 93 ? -19.072 19.380 7.491 0.50 9.73 87 ASN A O 1
ATOM 861 N N . VAL A 1 94 ? -19.271 17.354 6.528 1.00 10.79 88 VAL A N 1
ATOM 862 C CA . VAL A 1 94 ? -17.974 17.449 5.847 1.00 10.34 88 VAL A CA 1
ATOM 863 C C . VAL A 1 94 ? -18.094 18.314 4.632 1.00 11.68 88 VAL A C 1
ATOM 864 O O . VAL A 1 94 ? -19.127 18.290 3.957 1.00 13.23 88 VAL A O 1
ATOM 868 N N . ASN A 1 95 ? -17.060 19.061 4.302 1.00 11.84 89 ASN A N 1
ATOM 869 C CA . ASN A 1 95 ? -17.040 19.876 3.060 1.00 13.22 89 ASN A CA 1
ATOM 870 C C . ASN A 1 95 ? -16.838 18.948 1.855 1.00 12.80 89 ASN A C 1
ATOM 871 O O . ASN A 1 95 ? -15.765 18.440 1.611 1.00 14.86 89 ASN A O 1
ATOM 876 N N . ILE A 1 96 ? -17.916 18.707 1.113 1.00 14.41 90 ILE A N 1
ATOM 877 C CA . ILE A 1 96 ? -17.929 17.884 -0.110 1.00 14.07 90 ILE A CA 1
ATOM 878 C C . ILE A 1 96 ? -17.943 18.816 -1.319 1.00 16.83 90 ILE A C 1
ATOM 879 O O . ILE A 1 96 ? -18.751 19.739 -1.365 1.00 21.40 90 ILE A O 1
ATOM 884 N N . LEU A 1 97 ? -17.036 18.543 -2.286 1.00 17.96 91 LEU A N 1
ATOM 885 C CA . LEU A 1 97 ? -16.829 19.343 -3.548 1.00 25.65 91 LEU A CA 1
ATOM 886 C C . LEU A 1 97 ? -17.234 18.344 -4.648 1.00 50.86 91 LEU A C 1
ATOM 887 O O . LEU A 1 97 ? -18.449 18.130 -4.835 1.00 72.84 91 LEU A O 1
ATOM 892 N N . GLN A 1 108 ? -17.893 8.241 -9.783 1.00 24.49 102 GLN A N 1
ATOM 893 C CA . GLN A 1 108 ? -17.085 7.170 -9.212 1.00 21.71 102 GLN A CA 1
ATOM 894 C C . GLN A 1 108 ? -16.160 7.698 -8.122 1.00 14.08 102 GLN A C 1
ATOM 895 O O . GLN A 1 108 ? -15.395 6.942 -7.523 1.00 16.58 102 GLN A O 1
ATOM 897 N N . SER A 1 109 ? -16.234 9.001 -7.869 1.00 13.35 103 SER A N 1
ATOM 898 C CA . SER A 1 109 ? -15.403 9.633 -6.850 1.00 12.92 103 SER A CA 1
ATOM 899 C C . SER A 1 109 ? -16.235 10.566 -6.009 1.00 11.34 103 SER A C 1
ATOM 900 O O . SER A 1 109 ? -17.183 11.172 -6.456 1.00 14.67 103 SER A O 1
ATOM 903 N N . ILE A 1 110 ? -15.810 10.698 -4.740 1.00 11.14 104 ILE A N 1
ATOM 904 C CA . ILE A 1 110 ? -16.295 11.725 -3.834 1.00 11.19 104 ILE A CA 1
ATOM 905 C C . ILE A 1 110 ? -15.066 12.572 -3.454 1.00 9.64 104 ILE A C 1
ATOM 906 O O . ILE A 1 110 ? -14.075 12.053 -2.991 1.00 11.07 104 ILE A O 1
ATOM 911 N N . TYR A 1 111 ? -15.179 13.863 -3.702 1.00 10.17 105 TYR A N 1
ATOM 912 C CA . TYR A 1 111 ? -14.130 14.850 -3.392 1.00 10.52 105 TYR A CA 1
ATOM 913 C C . TYR A 1 111 ? -14.520 15.643 -2.161 1.00 10.07 105 TYR A C 1
ATOM 914 O O . TYR A 1 111 ? -15.655 16.109 -2.080 1.00 11.35 105 TYR A O 1
ATOM 923 N N . PHE A 1 112 ? -13.592 15.789 -1.230 1.00 9.41 106 PHE A N 1
ATOM 924 C CA . PHE A 1 112 ? -13.953 16.439 0.041 1.00 9.84 106 PHE A CA 1
ATOM 925 C C . PHE A 1 112 ? -12.685 16.983 0.680 1.00 9.65 106 PHE A C 1
ATOM 926 O O . PHE A 1 112 ? -11.580 16.744 0.179 1.00 10.79 106 PHE A O 1
ATOM 934 N N . THR A 1 113 ? -12.830 17.677 1.812 1.00 9.99 107 THR A N 1
ATOM 935 C CA . THR A 1 113 ? -11.673 18.127 2.543 1.00 10.19 107 THR A CA 1
ATOM 936 C C . THR A 1 113 ? -11.783 17.692 3.983 1.00 9.55 107 THR A C 1
ATOM 937 O O . THR A 1 113 ? -12.867 17.468 4.527 1.00 10.40 107 THR A O 1
ATOM 941 N N . ASP A 1 114 ? -10.605 17.619 4.639 1.00 10.15 108 ASP A N 1
ATOM 942 C CA . ASP A 1 114 ? -10.563 17.497 6.096 1.00 10.00 108 ASP A CA 1
ATOM 943 C C . ASP A 1 114 ? -10.922 18.866 6.724 1.00 9.35 108 ASP A C 1
ATOM 944 O O . ASP A 1 114 ? -11.180 19.843 6.036 1.00 10.06 108 ASP A O 1
ATOM 949 N N . PRO A 1 115 ? -10.937 18.923 8.065 1.00 9.45 109 PRO A N 1
ATOM 950 C CA . PRO A 1 115 ? -11.383 20.178 8.708 1.00 10.46 109 PRO A CA 1
ATOM 951 C C . PRO A 1 115 ? -10.538 21.365 8.345 1.00 10.15 109 PRO A C 1
ATOM 952 O O . PRO A 1 115 ? -11.041 22.495 8.380 1.00 13.38 109 PRO A O 1
ATOM 956 N N . ASP A 1 116 ? -9.279 21.169 8.029 1.00 9.19 110 ASP A N 1
ATOM 957 C CA . ASP A 1 116 ? -8.402 22.311 7.651 1.00 9.65 110 ASP A CA 1
ATOM 958 C C . ASP A 1 116 ? -8.483 22.698 6.208 1.00 9.74 110 ASP A C 1
ATOM 959 O O . ASP A 1 116 ? -8.165 23.847 5.879 1.00 10.82 110 ASP A O 1
ATOM 964 N N . GLY A 1 117 ? -8.848 21.762 5.323 1.00 9.74 111 GLY A N 1
ATOM 965 C CA . GLY A 1 117 ? -8.794 22.014 3.909 1.00 9.56 111 GLY A CA 1
ATOM 966 C C . GLY A 1 117 ? -7.909 21.053 3.143 1.00 8.41 111 GLY A C 1
ATOM 967 O O . GLY A 1 117 ? -7.808 21.197 1.918 1.00 9.77 111 GLY A O 1
ATOM 968 N N . HIS A 1 118 ? -7.246 20.095 3.776 1.00 8.25 112 HIS A N 1
ATOM 969 C CA . HIS A 1 118 ? -6.485 19.095 2.984 1.00 8.03 112 HIS A CA 1
ATOM 970 C C . HIS A 1 118 ? -7.461 18.366 2.073 1.00 8.27 112 HIS A C 1
ATOM 971 O O . HIS A 1 118 ? -8.510 17.897 2.514 1.00 9.55 112 HIS A O 1
ATOM 978 N N . LYS A 1 119 ? -7.094 18.251 0.788 1.00 8.22 113 LYS A N 1
ATOM 979 C CA . LYS A 1 119 ? -7.962 17.682 -0.201 1.00 8.84 113 LYS A CA 1
ATOM 980 C C . LYS A 1 119 ? -7.866 16.181 -0.266 1.00 8.51 113 LYS A C 1
ATOM 981 O O . LYS A 1 119 ? -6.779 15.581 -0.399 1.00 9.58 113 LYS A O 1
ATOM 987 N N . LEU A 1 120 ? -9.027 15.529 -0.189 1.00 8.56 114 LEU A N 1
ATOM 988 C CA . LEU A 1 120 ? -9.147 14.076 -0.123 1.00 9.08 114 LEU A CA 1
ATOM 989 C C . LEU A 1 120 ? -10.154 13.571 -1.133 1.00 7.88 114 LEU A C 1
ATOM 990 O O . LEU A 1 120 ? -11.015 14.333 -1.624 1.00 9.76 114 LEU A O 1
ATOM 995 N N . GLU A 1 121 ? -10.097 12.302 -1.475 1.00 8.60 115 GLU A N 1
ATOM 996 C CA . GLU A 1 121 ? -11.012 11.719 -2.421 1.00 9.21 115 GLU A CA 1
ATOM 997 C C . GLU A 1 121 ? -11.272 10.271 -2.029 1.00 8.50 115 GLU A C 1
ATOM 998 O O . GLU A 1 121 ? -10.341 9.580 -1.564 1.00 9.20 115 GLU A O 1
ATOM 1004 N N . LEU A 1 122 ? -12.507 9.819 -2.215 1.00 8.46 116 LEU A N 1
ATOM 1005 C CA . LEU A 1 122 ? -12.821 8.377 -2.175 1.00 9.36 116 LEU A CA 1
ATOM 1006 C C . LEU A 1 122 ? -13.047 7.952 -3.643 1.00 9.60 116 LEU A C 1
ATOM 1007 O O . LEU A 1 122 ? -13.830 8.586 -4.315 1.00 11.66 116 LEU A O 1
ATOM 1012 N N . HIS A 1 123 ? -12.381 6.899 -4.087 1.00 10.19 117 HIS A N 1
ATOM 1013 C CA . HIS A 1 123 ? -12.497 6.481 -5.500 1.00 10.93 117 HIS A CA 1
ATOM 1014 C C . HIS A 1 123 ? -12.749 5.002 -5.523 1.00 10.55 117 HIS A C 1
ATOM 1015 O O . HIS A 1 123 ? -12.224 4.215 -4.748 1.00 12.01 117 HIS A O 1
ATOM 1022 N N . THR A 1 124 ? -13.585 4.593 -6.487 1.00 12.71 118 THR A N 1
ATOM 1023 C CA . THR A 1 124 ? -14.012 3.192 -6.592 1.00 13.89 118 THR A CA 1
ATOM 1024 C C . THR A 1 124 ? -13.294 2.423 -7.641 1.00 15.47 118 THR A C 1
ATOM 1025 O O . THR A 1 124 ? -13.614 1.227 -7.775 1.00 20.43 118 THR A O 1
ATOM 1029 N N . GLY A 1 125 ? -12.362 2.953 -8.377 1.00 16.85 119 GLY A N 1
ATOM 1030 C CA . GLY A 1 125 ? -11.641 2.214 -9.397 1.00 17.11 119 GLY A CA 1
ATOM 1031 C C . GLY A 1 125 ? -10.131 2.042 -9.151 1.00 16.80 119 GLY A C 1
ATOM 1032 O O . GLY A 1 125 ? -9.573 2.600 -8.262 1.00 19.29 119 GLY A O 1
ATOM 1033 N N . THR A 1 126 ? -9.509 1.300 -10.066 1.00 17.41 120 THR A N 1
ATOM 1034 C CA . THR A 1 126 ? -8.061 1.075 -10.084 1.00 17.01 120 THR A CA 1
ATOM 1035 C C . THR A 1 126 ? -7.379 1.912 -11.139 1.00 15.57 120 THR A C 1
ATOM 1036 O O . THR A 1 126 ? -8.006 2.507 -12.019 1.00 14.34 120 THR A O 1
ATOM 1040 N N . LEU A 1 127 ? -6.060 1.994 -11.036 1.00 15.12 121 LEU A N 1
ATOM 1041 C CA . LEU A 1 127 ? -5.251 2.615 -12.104 1.00 14.46 121 LEU A CA 1
ATOM 1042 C C . LEU A 1 127 ? -5.567 1.932 -13.483 1.00 13.57 121 LEU A C 1
ATOM 1043 O O . LEU A 1 127 ? -5.738 2.617 -14.478 1.00 14.13 121 LEU A O 1
ATOM 1048 N N . GLU A 1 128 ? -5.596 0.593 -13.484 1.00 16.49 122 GLU A N 1
ATOM 1049 C CA . GLU A 1 128 ? -5.932 -0.125 -14.713 1.00 17.59 122 GLU A CA 1
ATOM 1050 C C . GLU A 1 128 ? -7.257 0.289 -15.311 1.00 15.44 122 GLU A C 1
ATOM 1051 O O . GLU A 1 128 ? -7.369 0.560 -16.524 1.00 17.25 122 GLU A O 1
ATOM 1057 N N . ASN A 1 129 ? -8.263 0.410 -14.425 1.00 15.71 123 ASN A N 1
ATOM 1058 C CA . ASN A 1 129 ? -9.563 0.920 -14.879 1.00 15.73 123 ASN A CA 1
ATOM 1059 C C . ASN A 1 129 ? -9.433 2.257 -15.507 1.00 14.76 123 ASN A C 1
ATOM 1060 O O . ASN A 1 129 ? -10.058 2.525 -16.546 1.00 15.54 123 ASN A O 1
ATOM 1065 N N . ARG A 1 130 ? -8.688 3.164 -14.849 1.00 13.82 124 ARG A N 1
ATOM 1066 C CA . ARG A 1 130 ? -8.560 4.531 -15.368 1.00 13.59 124 ARG A CA 1
ATOM 1067 C C . ARG A 1 130 ? -7.824 4.553 -16.727 1.00 12.83 124 ARG A C 1
ATOM 1068 O O . ARG A 1 130 ? -8.199 5.321 -17.632 1.00 14.17 124 ARG A O 1
ATOM 1076 N N . LEU A 1 131 ? -6.753 3.774 -16.827 1.00 14.37 125 LEU A N 1
ATOM 1077 C CA . LEU A 1 131 ? -6.041 3.714 -18.144 1.00 14.46 125 LEU A CA 1
ATOM 1078 C C . LEU A 1 131 ? -6.955 3.233 -19.235 1.00 14.37 125 LEU A C 1
ATOM 1079 O O . LEU A 1 131 ? -6.969 3.781 -20.333 1.00 15.59 125 LEU A O 1
ATOM 1084 N N . ASN A 1 132 ? -7.730 2.164 -18.977 1.00 14.94 126 ASN A N 1
ATOM 1085 C CA . ASN A 1 132 ? -8.648 1.697 -19.970 1.00 16.36 126 ASN A CA 1
ATOM 1086 C C . ASN A 1 132 ? -9.745 2.671 -20.285 1.00 15.62 126 ASN A C 1
ATOM 1087 O O . ASN A 1 132 ? -10.114 2.818 -21.436 1.00 17.70 126 ASN A O 1
ATOM 1092 N N . TYR A 1 133 ? -10.204 3.421 -19.287 1.00 15.60 127 TYR A N 1
ATOM 1093 C CA . TYR A 1 133 ? -11.185 4.496 -19.501 1.00 16.81 127 TYR A CA 1
ATOM 1094 C C . TYR A 1 133 ? -10.584 5.542 -20.450 1.00 15.26 127 TYR A C 1
ATOM 1095 O O . TYR A 1 133 ? -11.239 5.957 -21.423 1.00 16.85 127 TYR A O 1
ATOM 1104 N N . TYR A 1 134 ? -9.364 6.023 -20.179 1.00 15.00 128 TYR A N 1
ATOM 1105 C CA . TYR A 1 134 ? -8.797 7.061 -21.038 1.00 14.18 128 TYR A CA 1
ATOM 1106 C C . TYR A 1 134 ? -8.470 6.568 -22.412 1.00 14.80 128 TYR A C 1
ATOM 1107 O O . TYR A 1 134 ? -8.518 7.337 -23.383 1.00 15.63 128 TYR A O 1
ATOM 1116 N N . LYS A 1 135 ? -8.126 5.297 -22.581 1.00 15.68 129 LYS A N 1
ATOM 1117 C CA . LYS A 1 135 ? -7.889 4.816 -23.926 1.00 16.79 129 LYS A CA 1
ATOM 1118 C C . LYS A 1 135 ? -9.123 5.009 -24.801 1.00 17.06 129 LYS A C 1
ATOM 1119 O O . LYS A 1 135 ? -8.995 5.185 -26.001 1.00 20.80 129 LYS A O 1
ATOM 1125 N N . GLU A 1 136 ? -10.330 4.912 -24.213 1.00 17.56 130 GLU A N 1
ATOM 1126 C CA . GLU A 1 136 ? -11.581 5.180 -24.932 1.00 21.94 130 GLU A CA 1
ATOM 1127 C C . GLU A 1 136 ? -11.946 6.645 -24.909 1.00 19.61 130 GLU A C 1
ATOM 1128 O O . GLU A 1 136 ? -12.316 7.197 -25.938 1.00 22.87 130 GLU A O 1
ATOM 1134 N N . ALA A 1 137 ? -11.858 7.289 -23.774 1.00 17.61 131 ALA A N 1
ATOM 1135 C CA . ALA A 1 137 ? -12.410 8.714 -23.609 1.00 19.52 131 ALA A CA 1
ATOM 1136 C C . ALA A 1 137 ? -11.440 9.793 -24.128 1.00 18.54 131 ALA A C 1
ATOM 1137 O O . ALA A 1 137 ? -11.894 10.878 -24.480 1.00 20.77 131 ALA A O 1
ATOM 1139 N N . LYS A 1 138 ? -10.144 9.525 -23.981 1.00 16.50 132 LYS A N 1
ATOM 1140 C CA . LYS A 1 138 ? -9.091 10.491 -24.312 1.00 17.88 132 LYS A CA 1
ATOM 1141 C C . LYS A 1 138 ? -8.032 9.829 -25.174 1.00 17.19 132 LYS A C 1
ATOM 1142 O O . LYS A 1 138 ? -6.852 9.644 -24.781 1.00 16.17 132 LYS A O 1
ATOM 1148 N N . PRO A 1 139 ? -8.402 9.345 -26.371 1.00 18.10 133 PRO A N 1
ATOM 1149 C CA . PRO A 1 139 ? -7.518 8.468 -27.143 1.00 18.75 133 PRO A CA 1
ATOM 1150 C C . PRO A 1 139 ? -6.289 9.177 -27.710 1.00 18.98 133 PRO A C 1
ATOM 1151 O O . PRO A 1 139 ? -5.403 8.514 -28.258 1.00 23.28 133 PRO A O 1
ATOM 1155 N N . HIS A 1 140 ? -6.229 10.498 -27.665 1.00 16.37 134 HIS A N 1
ATOM 1156 C CA . HIS A 1 140 ? -5.004 11.203 -28.084 1.00 17.82 134 HIS A CA 1
ATOM 1157 C C . HIS A 1 140 ? -3.960 11.304 -26.994 1.00 13.61 134 HIS A C 1
ATOM 1158 O O . HIS A 1 140 ? -2.921 11.896 -27.240 1.00 14.70 134 HIS A O 1
ATOM 1165 N N . MET A 1 141 ? -4.214 10.792 -25.763 1.00 12.76 135 MET A N 1
ATOM 1166 C CA . MET A 1 141 ? -3.128 10.599 -24.799 1.00 11.65 135 MET A CA 1
ATOM 1167 C C . MET A 1 141 ? -2.178 9.541 -25.342 1.00 11.01 135 MET A C 1
ATOM 1168 O O . MET A 1 141 ? -2.474 8.793 -26.275 1.00 12.58 135 MET A O 1
ATOM 1173 N N . THR A 1 142 ? -0.982 9.484 -24.752 1.00 9.78 136 THR A N 1
ATOM 1174 C CA . THR A 1 142 ? 0.014 8.481 -25.035 1.00 9.80 136 THR A CA 1
ATOM 1175 C C . THR A 1 142 ? 0.129 7.517 -23.875 1.00 9.38 136 THR A C 1
ATOM 1176 O O . THR A 1 142 ? 0.244 7.898 -22.726 1.00 10.50 136 THR A O 1
ATOM 1180 N N . PHE A 1 143 ? 0.023 6.218 -24.191 1.00 11.28 137 PHE A N 1
ATOM 1181 C CA . PHE A 1 143 ? -0.052 5.105 -23.183 1.00 11.57 137 PHE A CA 1
ATOM 1182 C C . PHE A 1 143 ? 1.222 4.333 -23.257 1.00 12.52 137 PHE A C 1
ATOM 1183 O O . PHE A 1 143 ? 1.606 3.901 -24.378 1.00 14.28 137 PHE A O 1
ATOM 1191 N N . TYR A 1 144 ? 1.865 4.040 -22.146 1.00 12.32 138 TYR A N 1
ATOM 1192 C CA . TYR A 1 144 ? 3.158 3.390 -22.151 1.00 13.87 138 TYR A CA 1
ATOM 1193 C C . TYR A 1 144 ? 3.083 1.990 -21.642 1.00 17.39 138 TYR A C 1
ATOM 1194 O O . TYR A 1 144 ? 2.398 1.754 -20.661 1.00 21.90 138 TYR A O 1
ATOM 1203 N N . LYS A 1 145 ? 3.766 1.050 -22.349 1.00 23.63 139 LYS A N 1
ATOM 1204 C CA . LYS A 1 145 ? 3.963 -0.307 -21.915 1.00 30.66 139 LYS A CA 1
ATOM 1205 C C . LYS A 1 145 ? 5.233 -0.313 -20.938 1.00 31.28 139 LYS A C 1
ATOM 1206 O O . LYS A 1 145 ? 5.230 -1.106 -20.023 1.00 49.51 139 LYS A O 1
#

Secondary structure (DSSP, 8-state):
----S--EEEEEES-HHHHHIIIIIIS--EEEEEETTEEEEEETTEEEEEEE-TTS-TTS---TT-EEEEE--GGGHHHHHHHHHHTT--B--EEEEE-TT--EEEEE---HHHHHHHHHHH-TTS----